Protein AF-A0A8J3C8M5-F1 (afdb_monomer_lite)

Structure (mmCIF, N/CA/C/O backbone):
data_AF-A0A8J3C8M5-F1
#
_entry.id   AF-A0A8J3C8M5-F1
#
loop_
_atom_site.group_PDB
_atom_site.id
_atom_site.type_symbol
_atom_site.label_atom_id
_atom_site.label_alt_id
_atom_site.label_comp_id
_atom_site.label_asym_id
_atom_site.label_entity_id
_atom_site.label_seq_id
_atom_site.pdbx_PDB_ins_code
_atom_site.Cartn_x
_atom_site.Cartn_y
_atom_site.Cartn_z
_atom_site.occupancy
_atom_site.B_iso_or_equiv
_atom_site.auth_seq_id
_atom_site.auth_comp_id
_atom_site.auth_asym_id
_atom_site.auth_atom_id
_atom_site.pdbx_PDB_model_num
ATOM 1 N N . MET A 1 1 ? -13.710 47.137 -30.620 1.00 36.50 1 MET A N 1
ATOM 2 C CA . MET A 1 1 ? -14.378 45.979 -31.249 1.00 36.50 1 MET A CA 1
ATOM 3 C C . MET A 1 1 ? -13.443 44.796 -31.097 1.00 36.50 1 MET A C 1
ATOM 5 O O . MET A 1 1 ? -12.410 44.777 -31.744 1.00 36.50 1 MET A O 1
ATOM 9 N N . THR A 1 2 ? -13.627 44.080 -29.982 1.00 38.59 2 THR A N 1
ATOM 10 C CA . THR A 1 2 ? -13.969 42.638 -29.917 1.00 38.59 2 THR A CA 1
ATOM 11 C C . THR A 1 2 ? -12.750 41.760 -30.224 1.00 38.59 2 THR A C 1
ATOM 13 O O . THR A 1 2 ? -12.231 41.811 -31.325 1.00 38.59 2 THR A O 1
ATOM 16 N N . ASN A 1 3 ? -12.236 40.940 -29.315 1.00 35.31 3 ASN A N 1
ATOM 17 C CA . ASN A 1 3 ? -13.004 40.074 -28.437 1.00 35.31 3 ASN A CA 1
ATOM 18 C C . ASN A 1 3 ? -12.178 39.693 -27.200 1.00 35.31 3 ASN A C 1
ATOM 20 O O . ASN A 1 3 ? -11.114 39.088 -27.307 1.00 35.31 3 ASN A O 1
ATOM 24 N N . ASP A 1 4 ? -12.718 40.077 -26.053 1.00 49.09 4 ASP A N 1
ATOM 25 C CA . ASP A 1 4 ? -12.572 39.427 -24.762 1.00 49.09 4 ASP A CA 1
ATOM 26 C C . ASP A 1 4 ? -12.981 37.948 -24.909 1.00 49.09 4 ASP A C 1
ATOM 28 O O . ASP A 1 4 ? -14.164 37.615 -24.931 1.00 49.09 4 ASP A O 1
ATOM 32 N N . GLN A 1 5 ? -12.009 37.053 -25.111 1.00 44.03 5 GLN A N 1
ATOM 33 C CA . GLN A 1 5 ? -12.212 35.656 -24.735 1.00 44.03 5 GLN A CA 1
ATOM 34 C C . GLN A 1 5 ? -11.800 35.543 -23.277 1.00 44.03 5 GLN A C 1
ATOM 36 O O . GLN A 1 5 ? -10.637 35.288 -22.964 1.00 44.03 5 GLN A O 1
ATOM 41 N N . ALA A 1 6 ? -12.782 35.761 -22.406 1.00 43.78 6 ALA A N 1
ATOM 42 C CA . ALA A 1 6 ? -12.744 35.290 -21.040 1.00 43.78 6 ALA A CA 1
ATOM 43 C C . ALA A 1 6 ? -12.340 33.807 -21.065 1.00 43.78 6 ALA A C 1
ATOM 45 O O . ALA A 1 6 ? -13.012 32.965 -21.665 1.00 43.78 6 ALA A O 1
ATOM 46 N N . ASP A 1 7 ? -11.174 33.529 -20.487 1.00 48.94 7 ASP A N 1
ATOM 47 C CA . ASP A 1 7 ? -10.652 32.194 -20.234 1.00 48.94 7 ASP A CA 1
ATOM 48 C C . ASP A 1 7 ? -11.612 31.504 -19.260 1.00 48.94 7 ASP A C 1
ATOM 50 O O . ASP A 1 7 ? -11.499 31.644 -18.045 1.00 48.94 7 ASP A O 1
ATOM 54 N N . ASP A 1 8 ? -12.602 30.800 -19.809 1.00 47.09 8 ASP A N 1
ATOM 55 C CA . ASP A 1 8 ? -13.672 30.094 -19.091 1.00 47.09 8 ASP A CA 1
ATOM 56 C C . ASP A 1 8 ? -13.154 28.804 -18.410 1.00 47.09 8 ASP A C 1
ATOM 58 O O . ASP A 1 8 ? -13.808 27.759 -18.354 1.00 47.09 8 ASP A O 1
ATOM 62 N N . ARG A 1 9 ? -11.913 28.837 -17.907 1.00 53.25 9 ARG A N 1
ATOM 63 C CA . ARG A 1 9 ? -11.316 27.766 -17.109 1.00 53.25 9 ARG A CA 1
ATOM 64 C C . ARG A 1 9 ? -11.622 28.026 -15.644 1.00 53.25 9 ARG A C 1
ATOM 66 O O . ARG A 1 9 ? -10.927 28.764 -14.959 1.00 53.25 9 ARG A O 1
ATOM 73 N N . ILE A 1 10 ? -12.646 27.329 -15.162 1.00 60.62 10 ILE A N 1
ATOM 74 C CA . ILE A 1 10 ? -13.132 27.349 -13.773 1.00 60.62 10 ILE A CA 1
ATOM 75 C C . ILE A 1 10 ? -12.036 27.003 -12.740 1.00 60.62 10 ILE A C 1
ATOM 77 O O . ILE A 1 10 ? -12.201 27.304 -11.562 1.00 60.62 10 ILE A O 1
ATOM 81 N N . LEU A 1 11 ? -10.899 26.418 -13.143 1.00 54.25 11 LEU A N 1
ATOM 82 C CA . LEU A 1 11 ? -9.807 26.069 -12.232 1.00 54.25 11 LEU A CA 1
ATOM 83 C C . LEU A 1 11 ? -8.494 26.778 -12.613 1.00 54.25 11 LEU A C 1
ATOM 85 O O . LEU A 1 11 ? -8.091 26.718 -13.782 1.00 54.25 11 LEU A O 1
ATOM 89 N N . PRO A 1 12 ? -7.788 27.403 -11.646 1.00 62.38 12 PRO A N 1
ATOM 90 C CA . PRO A 1 12 ? -6.475 27.993 -11.881 1.00 62.38 12 PRO A CA 1
ATOM 91 C C . PRO A 1 12 ? -5.489 26.926 -12.376 1.00 62.38 12 PRO A C 1
ATOM 93 O O . PRO A 1 12 ? -5.674 25.729 -12.152 1.00 62.38 12 PRO A O 1
ATOM 96 N N . ARG A 1 13 ? -4.418 27.347 -13.065 1.00 64.31 13 ARG A N 1
ATOM 97 C CA . ARG A 1 13 ? -3.323 26.449 -13.464 1.00 64.31 13 ARG A CA 1
ATOM 98 C C . ARG A 1 13 ? -2.707 25.817 -12.209 1.00 64.31 13 ARG A C 1
ATOM 100 O O . ARG A 1 13 ? -1.788 26.393 -11.641 1.00 64.31 13 ARG A O 1
ATOM 107 N N . GLU A 1 14 ? -3.187 24.636 -11.816 1.00 65.38 14 GLU A N 1
ATOM 108 C CA . GLU A 1 14 ? -2.612 23.878 -10.701 1.00 65.38 14 GLU A CA 1
ATOM 109 C C . GLU A 1 14 ? -1.113 23.692 -10.948 1.00 65.38 14 GLU A C 1
ATOM 111 O O . GLU A 1 14 ? -0.696 23.202 -12.012 1.00 65.38 14 GLU A O 1
ATOM 116 N N . SER A 1 15 ? -0.308 24.065 -9.963 1.00 80.69 15 SER A N 1
ATOM 117 C CA . SER A 1 15 ? 1.119 23.779 -9.936 1.00 80.69 15 SER A CA 1
ATOM 118 C C . SER A 1 15 ? 1.362 22.263 -9.909 1.00 80.69 15 SER A C 1
ATOM 120 O O . SER A 1 15 ? 0.507 21.468 -9.509 1.00 80.69 15 SER A O 1
ATOM 122 N N . SER A 1 16 ? 2.551 21.819 -10.328 1.00 78.62 16 SER A N 1
ATOM 123 C CA . SER A 1 16 ? 2.915 20.392 -10.281 1.00 78.62 16 SER A CA 1
ATOM 124 C C . SER A 1 16 ? 2.857 19.813 -8.860 1.00 78.62 16 SER A C 1
ATOM 126 O O . SER A 1 16 ? 2.570 18.627 -8.681 1.00 78.62 16 SER A O 1
ATOM 128 N N . HIS A 1 17 ? 3.098 20.651 -7.848 1.00 83.12 17 HIS A N 1
ATOM 129 C CA . HIS A 1 17 ? 3.023 20.262 -6.444 1.00 83.12 17 HIS A CA 1
ATOM 130 C C . HIS A 1 17 ? 1.577 19.982 -6.018 1.00 83.12 17 HIS A C 1
ATOM 132 O O . HIS A 1 17 ? 1.295 18.904 -5.499 1.00 83.12 17 HIS A O 1
ATOM 138 N N . GLU A 1 18 ? 0.649 20.892 -6.325 1.00 85.00 18 GLU A N 1
ATOM 139 C CA . GLU A 1 18 ? -0.779 20.725 -6.015 1.00 85.00 18 GLU A CA 1
ATOM 140 C C . GLU A 1 18 ? -1.359 19.473 -6.681 1.00 85.00 18 GLU A C 1
ATOM 142 O O . GLU A 1 18 ? -2.069 18.703 -6.035 1.00 85.00 18 GLU A O 1
ATOM 147 N N . ARG A 1 19 ? -0.974 19.193 -7.935 1.00 86.19 19 ARG A N 1
ATOM 148 C CA . ARG A 1 19 ? -1.386 17.964 -8.636 1.00 86.19 19 ARG A CA 1
ATOM 149 C C . ARG A 1 19 ? -0.909 16.704 -7.924 1.00 86.19 19 ARG A C 1
ATOM 151 O O . ARG A 1 19 ? -1.680 15.756 -7.798 1.00 86.19 19 ARG A O 1
ATOM 158 N N . THR A 1 20 ? 0.344 16.695 -7.469 1.00 89.38 20 THR A N 1
ATOM 159 C CA . THR A 1 20 ? 0.929 15.549 -6.758 1.00 89.38 20 THR A CA 1
ATOM 160 C C . THR A 1 20 ? 0.210 15.312 -5.435 1.00 89.38 20 THR A C 1
ATOM 162 O O . THR A 1 20 ? -0.217 14.194 -5.166 1.00 89.38 20 THR A O 1
ATOM 165 N N . VAL A 1 21 ? 0.010 16.364 -4.638 1.00 91.88 21 VAL A N 1
ATOM 166 C CA . VAL A 1 21 ? -0.688 16.266 -3.347 1.00 91.88 21 VAL A CA 1
ATOM 167 C C . VAL A 1 21 ? -2.119 15.771 -3.540 1.00 91.88 21 VAL A C 1
ATOM 169 O O . VAL A 1 21 ? -2.538 14.831 -2.867 1.00 91.88 21 VAL A O 1
ATOM 172 N N . ARG A 1 22 ? -2.853 16.345 -4.501 1.00 94.00 22 ARG A N 1
ATOM 173 C CA . ARG A 1 22 ? -4.218 15.921 -4.825 1.00 94.00 22 ARG A CA 1
ATOM 174 C C . ARG A 1 22 ? -4.267 14.456 -5.264 1.00 94.00 22 ARG A C 1
ATOM 176 O O . ARG A 1 22 ? -5.182 13.742 -4.866 1.00 94.00 22 ARG A O 1
AT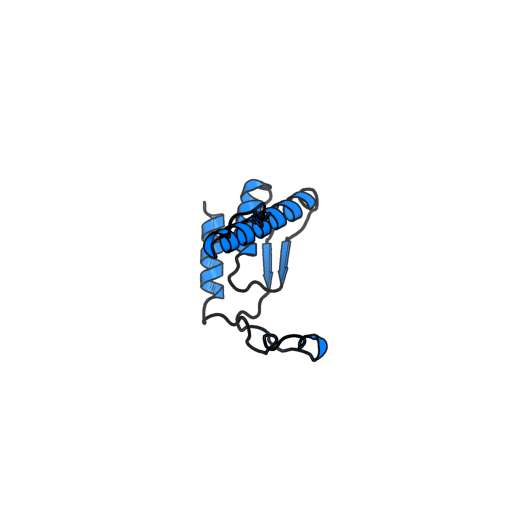OM 183 N N . HIS A 1 23 ? -3.303 14.004 -6.068 1.00 93.69 23 HIS A N 1
ATOM 184 C CA . HIS A 1 23 ? -3.221 12.610 -6.504 1.00 93.69 23 HIS A CA 1
ATOM 185 C C . HIS A 1 23 ? -2.966 11.662 -5.326 1.00 93.69 23 HIS A C 1
ATOM 187 O O . HIS A 1 23 ? -3.753 10.744 -5.116 1.00 93.69 23 HIS A O 1
ATOM 193 N N . CYS A 1 24 ? -1.958 11.946 -4.497 1.00 94.62 24 CYS A N 1
ATOM 194 C CA . CYS A 1 24 ? -1.660 11.150 -3.305 1.00 94.62 24 CYS A CA 1
ATOM 195 C C . CYS A 1 24 ? -2.852 11.085 -2.338 1.00 94.62 24 CYS A C 1
ATOM 197 O O . CYS A 1 24 ? -3.146 10.025 -1.787 1.00 94.62 24 CYS A O 1
ATOM 199 N N . LEU A 1 25 ? -3.556 12.207 -2.142 1.00 96.56 25 LEU A N 1
ATOM 200 C CA . LEU A 1 25 ? -4.740 12.260 -1.287 1.00 96.56 25 LEU A CA 1
ATOM 201 C C . LEU A 1 25 ? -5.888 11.424 -1.860 1.00 96.56 25 LEU A C 1
ATOM 203 O O . LEU A 1 25 ? -6.526 10.680 -1.121 1.00 96.56 25 LEU A O 1
ATOM 207 N N . ALA A 1 26 ? -6.140 11.515 -3.168 1.00 97.44 26 ALA A N 1
ATOM 208 C CA . ALA A 1 26 ? -7.168 10.712 -3.822 1.00 97.44 26 ALA A CA 1
ATOM 209 C C . ALA A 1 26 ? -6.891 9.206 -3.678 1.00 97.44 26 ALA A C 1
ATOM 211 O O . ALA A 1 26 ? -7.811 8.438 -3.399 1.00 97.44 26 ALA A O 1
ATOM 212 N N . GLU A 1 27 ? -5.632 8.782 -3.809 1.00 96.44 27 GLU A N 1
ATOM 213 C CA . GLU A 1 27 ? -5.240 7.385 -3.600 1.00 96.44 27 GLU A CA 1
ATOM 214 C C . GLU A 1 27 ? -5.446 6.939 -2.144 1.00 96.44 27 GLU A C 1
ATOM 216 O O . GLU A 1 27 ? -6.015 5.875 -1.910 1.00 96.44 27 GLU A O 1
ATOM 221 N N . LEU A 1 28 ? -5.060 7.762 -1.161 1.00 98.06 28 LEU A N 1
ATOM 222 C CA . LEU A 1 28 ? -5.278 7.458 0.259 1.00 98.06 28 LEU A CA 1
ATOM 223 C C . LEU A 1 28 ? -6.771 7.319 0.595 1.00 98.06 28 LEU A C 1
ATOM 225 O O . LEU A 1 28 ? -7.167 6.361 1.254 1.00 98.06 28 LEU A O 1
ATOM 229 N N . LEU A 1 29 ? -7.604 8.246 0.113 1.00 98.31 29 LEU A N 1
ATOM 230 C CA . LEU A 1 29 ? -9.056 8.197 0.313 1.00 98.31 29 LEU A CA 1
ATOM 231 C C . LEU A 1 29 ? -9.693 6.987 -0.383 1.00 98.31 29 LEU A C 1
ATOM 233 O O . LEU A 1 29 ? -10.674 6.434 0.113 1.00 98.31 29 LEU A O 1
ATOM 237 N N . SER A 1 30 ? -9.127 6.552 -1.510 1.00 98.44 30 SER A N 1
ATOM 238 C CA . SER A 1 30 ? -9.571 5.337 -2.198 1.00 98.44 30 SER A CA 1
ATOM 239 C C . SER A 1 30 ? -9.247 4.086 -1.380 1.00 98.44 30 SER A C 1
ATOM 241 O O . SER A 1 30 ? -10.108 3.221 -1.232 1.00 98.44 30 SER A O 1
ATOM 243 N N . LEU A 1 31 ? -8.046 4.006 -0.794 1.00 98.31 31 LEU A 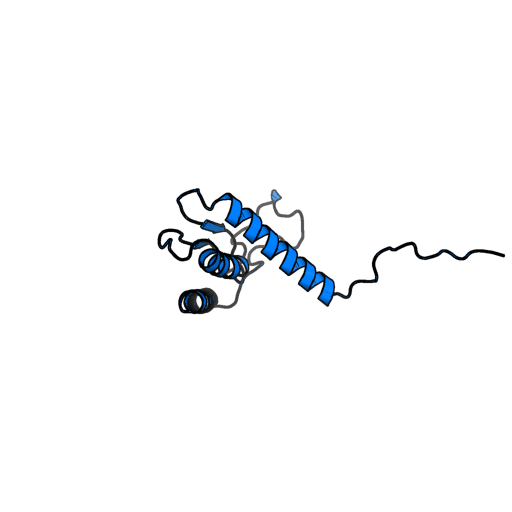N 1
ATOM 244 C CA . LEU A 1 31 ? -7.686 2.913 0.114 1.00 98.31 31 LEU A CA 1
ATOM 245 C C . LEU A 1 31 ? -8.578 2.883 1.355 1.00 98.31 31 LEU A C 1
ATOM 247 O O . LEU A 1 31 ? -9.047 1.812 1.723 1.00 98.31 31 LEU A O 1
ATOM 251 N N . ASP A 1 32 ? -8.856 4.036 1.967 1.00 98.62 32 ASP A N 1
ATOM 252 C CA . ASP A 1 32 ? -9.797 4.129 3.088 1.00 98.62 32 ASP A CA 1
ATOM 253 C C . ASP A 1 32 ? -11.197 3.626 2.702 1.00 98.62 32 ASP A C 1
ATOM 255 O O . ASP A 1 32 ? -11.807 2.849 3.438 1.00 98.62 32 ASP A O 1
ATOM 259 N N . ALA A 1 33 ? -11.699 4.012 1.525 1.00 98.69 33 ALA A N 1
ATOM 260 C CA . ALA A 1 33 ? -12.990 3.541 1.036 1.00 98.69 33 ALA A CA 1
ATOM 261 C C . ALA A 1 33 ? -13.025 2.016 0.865 1.00 98.69 33 ALA A C 1
ATOM 263 O O . ALA A 1 33 ? -13.968 1.380 1.337 1.00 98.69 33 ALA A O 1
ATOM 264 N N . LEU A 1 34 ? -11.991 1.426 0.255 1.00 98.44 34 LEU A N 1
ATOM 265 C CA . LEU A 1 34 ? -11.870 -0.028 0.111 1.00 98.44 34 LEU A CA 1
ATOM 266 C C . LEU A 1 34 ? -11.757 -0.730 1.469 1.00 98.44 34 LEU A C 1
ATOM 268 O O . LEU A 1 34 ? -12.397 -1.757 1.681 1.00 98.44 34 LEU A O 1
ATOM 272 N N . TYR A 1 35 ? -10.991 -0.162 2.402 1.00 98.50 35 TYR A N 1
ATOM 273 C CA . TYR A 1 35 ? -10.835 -0.701 3.750 1.00 98.50 35 TYR A CA 1
ATOM 274 C C . TYR A 1 35 ? -12.185 -0.750 4.476 1.00 98.50 35 TYR A C 1
ATOM 276 O O . TYR A 1 35 ? -12.573 -1.783 5.021 1.00 98.50 35 TYR A O 1
ATOM 284 N N . ARG A 1 36 ? -12.953 0.345 4.437 1.00 98.25 36 ARG A N 1
ATOM 285 C CA . ARG A 1 36 ? -14.269 0.418 5.087 1.00 98.25 36 ARG A CA 1
ATOM 286 C C . ARG A 1 36 ? -15.270 -0.599 4.542 1.00 98.25 36 ARG A C 1
ATOM 288 O O . ARG A 1 36 ? -16.135 -1.044 5.288 1.00 98.25 36 ARG A O 1
ATOM 295 N N . MET A 1 37 ? -15.148 -1.000 3.276 1.00 98.50 37 MET A N 1
ATOM 296 C CA . MET A 1 37 ? -16.010 -2.030 2.679 1.00 98.50 37 MET A CA 1
ATOM 297 C C . MET A 1 37 ? -15.772 -3.435 3.251 1.00 98.50 37 MET A C 1
ATOM 299 O O . MET A 1 37 ? -16.635 -4.295 3.096 1.00 98.50 37 MET A O 1
ATOM 303 N N . ILE A 1 38 ? -14.623 -3.681 3.888 1.00 98.12 38 ILE A N 1
ATOM 304 C CA . ILE A 1 38 ? -14.221 -5.014 4.358 1.00 98.12 38 ILE A CA 1
ATOM 305 C C . ILE A 1 38 ? -14.159 -5.143 5.888 1.00 98.12 38 ILE A C 1
ATOM 307 O O . ILE A 1 38 ? -13.685 -6.166 6.380 1.00 98.12 38 ILE A O 1
ATOM 311 N N . LEU A 1 39 ? -14.630 -4.145 6.647 1.00 97.50 39 LEU A N 1
ATOM 312 C CA . LEU A 1 39 ? -14.540 -4.144 8.118 1.00 97.50 39 LEU A CA 1
ATOM 313 C C . LEU A 1 39 ? -15.230 -5.349 8.759 1.00 97.50 39 LEU A C 1
ATOM 315 O O . LEU A 1 39 ? -14.652 -6.001 9.623 1.00 97.50 39 LEU A O 1
ATOM 319 N N . ASP A 1 40 ? -16.412 -5.706 8.263 1.00 97.12 40 ASP A N 1
ATOM 320 C CA . ASP A 1 40 ? -17.183 -6.846 8.771 1.00 97.12 40 ASP A CA 1
ATOM 321 C C . ASP A 1 40 ? -16.800 -8.178 8.093 1.00 97.12 40 ASP A C 1
ATOM 323 O O . ASP A 1 40 ? -17.440 -9.208 8.314 1.00 97.12 40 ASP A O 1
ATOM 327 N N . ILE A 1 41 ? -15.760 -8.177 7.248 1.00 98.00 41 ILE A N 1
ATOM 328 C CA . ILE A 1 41 ? -15.298 -9.352 6.504 1.00 98.00 41 ILE A CA 1
ATOM 329 C C . ILE A 1 41 ? -14.006 -9.884 7.145 1.00 98.00 41 ILE A C 1
ATOM 331 O O . ILE A 1 41 ? -12.981 -9.188 7.143 1.00 98.00 41 ILE A O 1
ATOM 335 N N . PRO A 1 42 ? -13.997 -11.126 7.667 1.00 96.62 42 PRO A N 1
ATOM 336 C CA . PRO A 1 42 ? -12.798 -11.710 8.250 1.00 96.62 42 PRO A CA 1
ATOM 337 C C . PRO A 1 42 ? -11.742 -11.978 7.174 1.00 96.62 42 PRO A C 1
ATOM 339 O O . PRO A 1 42 ? -12.061 -12.305 6.031 1.00 96.62 42 PRO A O 1
ATOM 342 N N . GLY A 1 43 ? -10.470 -11.894 7.555 1.00 96.88 43 GLY A N 1
ATOM 343 C CA . GLY A 1 43 ? -9.357 -12.272 6.692 1.00 96.88 43 GLY A CA 1
ATOM 344 C C . GLY A 1 43 ? -8.200 -11.288 6.741 1.00 96.88 43 GLY A C 1
ATOM 345 O O . GLY A 1 43 ? -8.017 -10.539 7.699 1.00 96.88 43 GLY A O 1
ATOM 346 N N . VAL A 1 44 ? -7.410 -11.307 5.675 1.00 98.06 44 VAL A N 1
ATOM 347 C CA . VAL A 1 44 ? -6.178 -10.529 5.521 1.00 98.06 44 VAL A CA 1
ATOM 348 C C . VAL A 1 44 ? -6.300 -9.585 4.328 1.00 98.06 44 VAL A C 1
ATOM 350 O O . VAL A 1 44 ? -7.127 -9.807 3.446 1.00 98.06 44 VAL A O 1
ATOM 353 N N . ILE A 1 45 ? -5.466 -8.551 4.290 1.00 98.19 45 ILE A N 1
ATOM 354 C CA . ILE A 1 45 ? -5.323 -7.664 3.131 1.00 98.19 45 ILE A CA 1
ATOM 355 C C . ILE A 1 45 ? -4.030 -8.045 2.417 1.00 98.19 45 ILE A C 1
ATOM 357 O O . ILE A 1 45 ? -2.992 -8.199 3.061 1.00 98.19 45 ILE A O 1
ATOM 361 N N . MET A 1 46 ? -4.093 -8.215 1.098 1.00 98.31 46 MET A N 1
ATOM 362 C CA . MET A 1 46 ? -2.929 -8.542 0.276 1.00 98.31 46 MET A CA 1
ATOM 363 C C . MET A 1 46 ? -2.695 -7.461 -0.773 1.00 98.31 46 MET A C 1
ATOM 365 O O . MET A 1 46 ? -3.641 -7.024 -1.424 1.00 98.31 46 MET A O 1
ATOM 369 N N . GLU A 1 47 ? -1.436 -7.071 -0.956 1.00 97.94 47 GLU A N 1
ATOM 370 C CA . GLU A 1 47 ? -1.002 -6.189 -2.037 1.00 97.94 47 GLU A CA 1
ATOM 371 C C . GLU A 1 47 ? 0.044 -6.896 -2.909 1.00 97.94 47 GLU A C 1
ATOM 373 O O . GLU A 1 47 ? 1.016 -7.455 -2.396 1.00 97.94 47 GLU A O 1
ATOM 378 N N . PHE A 1 48 ? -0.159 -6.861 -4.227 1.00 97.75 48 PHE A N 1
ATOM 379 C CA . PHE A 1 48 ? 0.743 -7.431 -5.227 1.00 97.75 48 PHE A CA 1
ATOM 380 C C . PHE A 1 48 ? 1.347 -6.293 -6.056 1.00 97.75 48 PHE A C 1
ATOM 382 O O . PHE A 1 48 ? 0.624 -5.597 -6.766 1.00 97.75 48 PHE A O 1
ATOM 389 N N . GLY A 1 49 ? 2.662 -6.112 -5.959 1.00 96.62 49 GLY A N 1
ATOM 390 C CA . GLY A 1 49 ? 3.365 -4.930 -6.456 1.00 96.62 49 GLY A CA 1
ATOM 391 C C . GLY A 1 49 ? 3.379 -3.827 -5.401 1.00 96.62 49 GLY A C 1
ATOM 392 O O . GLY A 1 49 ? 2.473 -3.005 -5.324 1.00 96.62 49 GLY A O 1
ATOM 393 N N . LEU A 1 50 ? 4.426 -3.811 -4.583 1.00 96.12 50 LEU A N 1
ATOM 394 C CA . LEU A 1 50 ? 4.602 -2.890 -3.463 1.00 96.12 50 LEU A CA 1
ATOM 395 C C . LEU A 1 50 ? 5.361 -1.630 -3.848 1.00 96.12 50 LEU A C 1
ATOM 397 O O . LEU A 1 50 ? 5.117 -0.562 -3.281 1.00 96.12 50 LEU A O 1
ATOM 401 N N . HIS A 1 51 ? 6.332 -1.754 -4.756 1.00 95.44 51 HIS A N 1
ATOM 402 C CA . HIS A 1 51 ? 7.333 -0.725 -5.001 1.00 95.44 51 HIS A CA 1
ATOM 403 C C . HIS A 1 51 ? 7.857 -0.153 -3.660 1.00 95.44 51 HIS A C 1
ATOM 405 O O . HIS A 1 51 ? 8.383 -0.884 -2.824 1.00 95.44 51 HIS A O 1
ATOM 411 N N . ARG A 1 52 ? 7.670 1.148 -3.406 1.00 95.94 52 ARG A N 1
ATOM 412 C CA . ARG A 1 52 ? 8.108 1.828 -2.174 1.00 95.94 52 ARG A CA 1
ATOM 413 C C . ARG A 1 52 ? 7.194 1.626 -0.950 1.00 95.94 52 ARG A C 1
ATOM 415 O O . ARG A 1 52 ? 7.372 2.296 0.060 1.00 95.94 52 ARG A O 1
ATOM 422 N N . GLY A 1 53 ? 6.189 0.755 -1.034 1.00 95.75 53 GLY A N 1
ATOM 423 C CA . GLY A 1 53 ? 5.326 0.380 0.091 1.00 95.75 53 GLY A CA 1
ATOM 424 C C . GLY A 1 53 ? 4.349 1.464 0.560 1.00 95.75 53 GLY A C 1
ATOM 425 O O . GLY A 1 53 ? 3.914 1.442 1.710 1.00 95.75 53 GLY A O 1
ATOM 426 N N . ARG A 1 54 ? 3.987 2.420 -0.310 1.00 95.25 54 ARG A N 1
ATOM 427 C CA . ARG A 1 54 ? 3.083 3.534 0.041 1.00 95.25 54 ARG A CA 1
ATOM 428 C C . ARG A 1 54 ? 1.716 3.043 0.523 1.00 95.25 54 ARG A C 1
ATOM 430 O O . ARG A 1 54 ? 1.206 3.552 1.517 1.00 95.25 54 ARG A O 1
ATOM 437 N N . HIS A 1 55 ? 1.125 2.075 -0.173 1.00 97.19 55 HIS A N 1
ATOM 438 C CA . HIS A 1 55 ? -0.173 1.531 0.211 1.00 97.19 55 HIS A CA 1
ATOM 439 C C . HIS A 1 55 ? -0.074 0.657 1.462 1.00 97.19 55 HIS A C 1
ATOM 441 O O . HIS A 1 55 ? -0.892 0.845 2.351 1.00 97.19 55 HIS A O 1
ATOM 447 N N . LEU A 1 56 ? 0.945 -0.205 1.601 1.00 96.31 56 LEU A N 1
ATOM 448 C CA . LEU A 1 56 ? 1.192 -0.927 2.860 1.00 96.31 56 LEU A CA 1
ATOM 449 C C . LEU A 1 56 ? 1.238 0.012 4.069 1.00 96.31 56 LEU A C 1
ATOM 451 O O . LEU A 1 56 ? 0.536 -0.225 5.046 1.00 96.31 56 LEU A O 1
ATOM 455 N N . ALA A 1 57 ? 2.006 1.101 3.991 1.00 94.75 57 ALA A N 1
ATOM 456 C CA . ALA A 1 57 ? 2.096 2.071 5.078 1.00 94.75 57 ALA A CA 1
ATOM 457 C C . ALA A 1 57 ? 0.730 2.701 5.410 1.00 94.75 57 ALA A C 1
ATOM 459 O O . ALA A 1 57 ? 0.372 2.812 6.585 1.00 94.75 57 ALA A O 1
ATOM 460 N N . ALA A 1 58 ? -0.045 3.070 4.385 1.00 95.75 58 ALA A N 1
ATOM 461 C CA . ALA A 1 58 ? -1.392 3.610 4.550 1.00 95.75 58 ALA A CA 1
ATOM 462 C C . ALA A 1 58 ? -2.361 2.582 5.155 1.00 95.75 58 ALA A C 1
ATOM 464 O O . ALA A 1 58 ? -3.089 2.906 6.086 1.00 95.75 58 ALA A O 1
ATOM 465 N N . LEU A 1 59 ? -2.347 1.339 4.670 1.00 96.69 59 LEU A N 1
ATOM 466 C CA . LEU A 1 59 ? -3.184 0.251 5.172 1.00 96.69 59 LEU A CA 1
ATOM 467 C C . LEU A 1 59 ? -2.850 -0.083 6.632 1.00 96.69 59 LEU A C 1
ATOM 469 O O . LEU A 1 59 ? -3.769 -0.312 7.414 1.00 96.69 59 LEU A O 1
ATOM 473 N N . THR A 1 60 ? -1.571 -0.057 7.027 1.00 95.00 60 THR A N 1
ATOM 474 C CA . THR A 1 60 ? -1.157 -0.251 8.427 1.00 95.00 60 THR A CA 1
ATOM 475 C C . THR A 1 60 ? -1.736 0.834 9.331 1.00 95.00 60 THR A C 1
ATOM 477 O O . THR A 1 60 ? -2.296 0.516 10.379 1.00 95.00 60 THR A O 1
ATOM 480 N N . ALA A 1 61 ? -1.675 2.101 8.907 1.00 94.31 61 ALA A N 1
ATOM 481 C CA . ALA A 1 61 ? -2.278 3.205 9.651 1.00 94.31 61 ALA A CA 1
ATOM 482 C C . ALA A 1 61 ? -3.812 3.085 9.714 1.00 94.31 61 ALA A C 1
ATOM 484 O O . ALA A 1 61 ? -4.402 3.219 10.785 1.00 94.31 61 ALA A O 1
ATOM 485 N N . LEU A 1 62 ? -4.463 2.771 8.589 1.00 96.25 62 LEU A N 1
ATOM 486 C CA . LEU A 1 62 ? -5.915 2.580 8.515 1.00 96.25 62 LEU A CA 1
ATOM 487 C C . LEU A 1 62 ? -6.393 1.421 9.396 1.00 96.25 62 LEU A C 1
ATOM 489 O O . LEU A 1 62 ? -7.433 1.548 10.035 1.00 96.25 62 LEU A O 1
ATOM 493 N N . ARG A 1 63 ? -5.626 0.330 9.500 1.00 95.75 63 ARG A N 1
ATOM 494 C CA . ARG A 1 63 ? -5.918 -0.762 10.439 1.00 95.75 63 ARG A CA 1
AT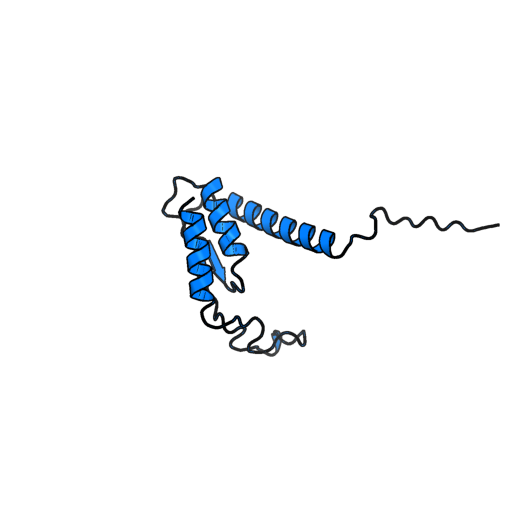OM 495 C C . ARG A 1 63 ? -5.913 -0.279 11.884 1.00 95.75 63 ARG A C 1
ATOM 497 O O . ARG A 1 63 ? -6.814 -0.637 12.632 1.00 95.75 63 ARG A O 1
ATOM 504 N N . GLY A 1 64 ? -4.940 0.549 12.267 1.00 93.50 64 GLY A N 1
ATOM 505 C CA . GLY A 1 64 ? -4.902 1.157 13.600 1.00 93.50 64 GLY A CA 1
ATOM 506 C C . GLY A 1 64 ? -6.117 2.047 13.886 1.00 93.50 64 GLY A C 1
ATOM 507 O O . GLY A 1 64 ? -6.644 2.030 14.994 1.00 93.50 64 GLY A O 1
ATOM 508 N N . VAL A 1 65 ? -6.601 2.779 12.876 1.00 95.06 65 VAL A N 1
ATOM 509 C CA . VAL A 1 65 ? -7.787 3.648 12.989 1.00 95.06 65 VAL A CA 1
ATOM 510 C C . VAL A 1 65 ? -9.084 2.843 13.081 1.00 95.06 65 VAL A C 1
ATOM 512 O O . VAL A 1 65 ? -9.919 3.124 13.939 1.00 95.06 65 VAL A O 1
ATOM 515 N N . HIS A 1 66 ? -9.274 1.867 12.194 1.00 96.75 66 HIS A N 1
ATOM 516 C CA . HIS A 1 66 ? -10.569 1.205 12.015 1.00 96.75 66 HIS A CA 1
ATOM 517 C C . HIS A 1 66 ? -10.715 -0.104 12.795 1.00 96.75 66 HIS A C 1
ATOM 519 O O . HIS A 1 66 ? -11.830 -0.493 13.132 1.00 96.75 66 HIS A O 1
ATOM 525 N N . GLU A 1 67 ? -9.614 -0.795 13.093 1.00 95.25 67 GLU A N 1
ATOM 526 C CA . GLU A 1 67 ? -9.619 -2.116 13.730 1.00 95.25 67 GLU A CA 1
ATOM 527 C C . GLU A 1 67 ? -8.583 -2.240 14.878 1.00 95.25 67 GLU A C 1
ATOM 529 O O . GLU A 1 67 ? -7.825 -3.215 14.919 1.00 95.25 67 GLU A O 1
ATOM 534 N N . PRO A 1 68 ? -8.550 -1.317 15.865 1.00 92.00 68 PRO A N 1
ATOM 535 C CA . PRO A 1 68 ? -7.521 -1.292 16.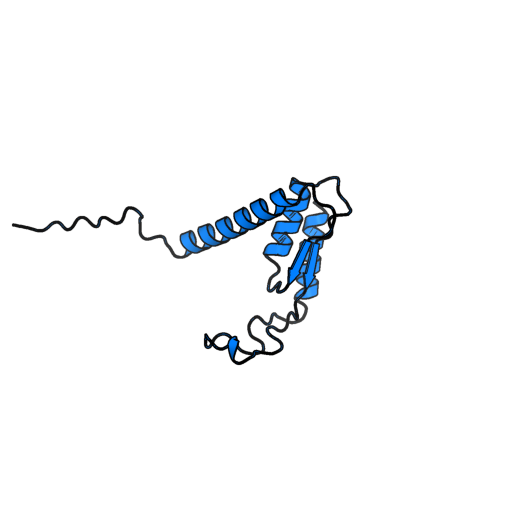919 1.00 92.00 68 PRO A CA 1
ATOM 536 C C . PRO A 1 68 ? -7.472 -2.568 17.775 1.00 92.00 68 PRO A C 1
ATOM 538 O O . PRO A 1 68 ? -6.436 -2.909 18.338 1.00 92.00 68 PRO A O 1
ATOM 541 N N . CYS A 1 69 ? -8.590 -3.292 17.865 1.00 9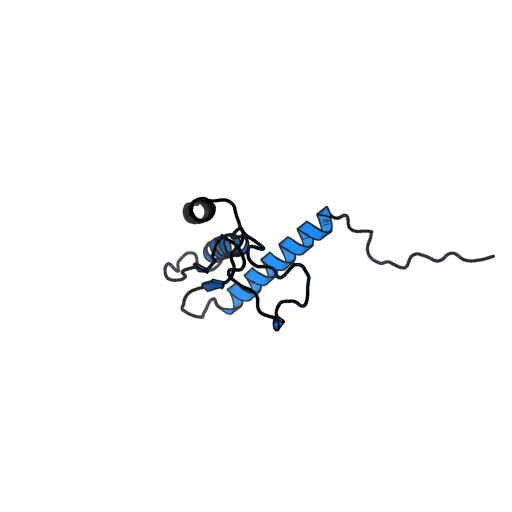1.38 69 CYS A N 1
ATOM 542 C CA . CYS A 1 69 ? -8.720 -4.516 18.656 1.00 91.38 69 CYS A CA 1
ATOM 543 C C . CYS A 1 69 ? -8.714 -5.800 17.806 1.00 91.38 69 CYS A C 1
ATOM 545 O O . CYS A 1 69 ? -9.049 -6.862 18.331 1.00 91.38 69 CYS A O 1
ATOM 547 N N . ASN A 1 70 ? -8.376 -5.734 16.510 1.00 89.69 70 ASN A N 1
ATOM 548 C CA . ASN A 1 70 ? -8.336 -6.906 15.631 1.00 89.69 70 ASN A CA 1
ATOM 549 C C . ASN A 1 70 ? -6.889 -7.338 15.318 1.00 89.69 70 ASN A C 1
ATOM 551 O O . ASN A 1 70 ? -6.319 -6.913 14.309 1.00 89.69 70 ASN A O 1
ATOM 555 N N . PRO A 1 71 ? -6.291 -8.247 16.109 1.00 87.12 71 PRO A N 1
ATOM 556 C CA . PRO A 1 71 ? -4.946 -8.748 15.830 1.00 87.12 71 PRO A CA 1
ATOM 557 C C . PRO A 1 71 ? -4.886 -9.661 14.592 1.00 87.12 71 PRO A C 1
ATOM 559 O O . PRO A 1 71 ? -3.799 -10.003 14.130 1.00 87.12 71 PRO A O 1
ATOM 562 N N . HIS A 1 72 ? -6.031 -10.092 14.049 1.00 93.69 72 HIS A N 1
ATOM 563 C CA . HIS A 1 72 ? -6.086 -11.059 12.950 1.00 93.69 72 HIS A CA 1
ATOM 564 C C . HIS A 1 72 ? -6.014 -10.415 11.563 1.00 93.69 72 HIS A C 1
ATOM 566 O O . HIS A 1 72 ? -5.729 -11.113 10.585 1.00 93.69 72 HIS A O 1
ATOM 572 N N . ARG A 1 73 ? -6.217 -9.094 11.457 1.00 96.50 73 ARG A N 1
ATOM 573 C CA . ARG A 1 73 ? -6.073 -8.365 10.195 1.00 96.50 73 ARG A CA 1
ATOM 574 C C . ARG A 1 73 ? -4.596 -8.212 9.830 1.00 96.50 73 ARG A C 1
ATOM 576 O O . ARG A 1 73 ? -3.954 -7.194 10.094 1.00 96.50 73 ARG A O 1
ATOM 583 N N . ARG A 1 74 ? -4.035 -9.239 9.197 1.00 95.88 74 ARG A N 1
ATOM 584 C CA . ARG A 1 74 ? -2.681 -9.178 8.635 1.00 95.88 74 ARG A CA 1
ATOM 585 C C . ARG A 1 74 ? -2.698 -8.431 7.302 1.00 95.88 74 ARG A C 1
ATOM 587 O O . ARG A 1 74 ? -3.585 -8.658 6.483 1.00 95.88 74 ARG A O 1
ATOM 594 N N . ILE A 1 75 ? -1.697 -7.586 7.081 1.00 96.69 75 ILE A N 1
ATOM 595 C CA . ILE A 1 75 ? -1.434 -6.942 5.792 1.00 96.69 75 ILE A CA 1
ATOM 596 C C . ILE A 1 75 ? -0.193 -7.620 5.210 1.00 96.69 75 ILE A C 1
ATOM 598 O O . ILE A 1 75 ? 0.830 -7.727 5.887 1.00 96.69 75 ILE A O 1
ATOM 602 N N . ILE A 1 76 ? -0.305 -8.161 4.000 1.00 97.38 76 ILE A N 1
ATOM 603 C CA . ILE A 1 76 ? 0.730 -8.988 3.374 1.00 97.38 76 ILE A CA 1
ATOM 604 C C . ILE A 1 76 ? 1.076 -8.386 2.020 1.00 97.38 76 ILE A C 1
ATOM 606 O O . ILE A 1 76 ? 0.211 -8.241 1.162 1.00 97.38 76 ILE A O 1
ATOM 610 N N . GLY A 1 77 ? 2.347 -8.055 1.831 1.00 97.12 77 GLY A N 1
ATOM 611 C CA . GLY A 1 77 ? 2.832 -7.505 0.580 1.00 97.12 77 GLY A CA 1
ATOM 6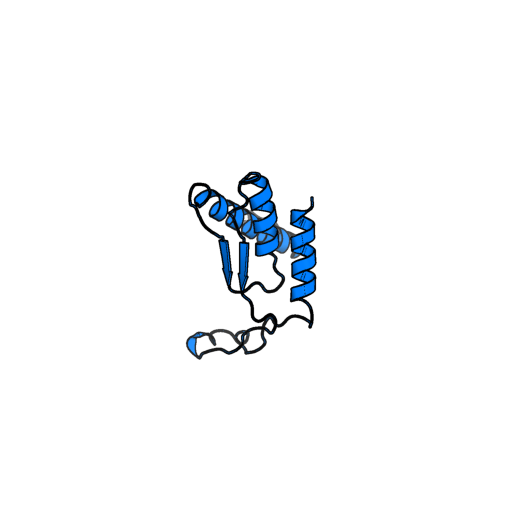12 C C . GLY A 1 77 ? 3.703 -8.478 -0.203 1.00 97.12 77 GLY A C 1
ATOM 613 O O . GLY A 1 77 ? 4.545 -9.157 0.383 1.00 97.12 77 GLY A O 1
ATOM 614 N N . PHE A 1 78 ? 3.536 -8.491 -1.523 1.00 98.00 78 PHE A N 1
ATOM 615 C CA . PHE A 1 78 ? 4.323 -9.292 -2.456 1.00 98.00 78 PHE A CA 1
ATOM 616 C C . PHE A 1 78 ? 4.949 -8.393 -3.524 1.00 98.00 78 PHE A C 1
ATOM 618 O O . PHE A 1 78 ? 4.240 -7.694 -4.243 1.00 98.00 78 PHE A O 1
ATOM 625 N N . ASP A 1 79 ? 6.271 -8.431 -3.657 1.00 97.38 79 ASP A N 1
ATOM 626 C CA . ASP A 1 79 ? 7.022 -7.760 -4.723 1.00 97.38 79 ASP A CA 1
ATOM 627 C C . ASP A 1 79 ? 8.321 -8.533 -4.975 1.00 97.38 79 ASP A C 1
ATOM 629 O O . ASP A 1 79 ? 8.815 -9.239 -4.092 1.00 97.38 79 ASP A O 1
ATOM 633 N N . THR A 1 80 ? 8.885 -8.396 -6.170 1.00 96.75 80 THR A N 1
ATOM 634 C CA . THR A 1 80 ? 10.243 -8.872 -6.464 1.00 96.75 80 THR A CA 1
ATOM 635 C C . THR A 1 80 ? 11.297 -7.961 -5.833 1.00 96.75 80 THR A C 1
ATOM 637 O O . THR A 1 80 ? 12.419 -8.395 -5.588 1.00 96.75 80 THR A O 1
ATOM 640 N N . PHE A 1 81 ? 10.956 -6.688 -5.607 1.00 97.00 81 PHE A N 1
ATOM 641 C CA . PHE A 1 81 ? 11.816 -5.559 -5.240 1.00 97.00 81 PHE A CA 1
ATOM 642 C C . PHE A 1 81 ? 12.929 -5.239 -6.249 1.00 97.00 81 PHE A C 1
ATOM 644 O O . PHE A 1 81 ? 13.597 -4.210 -6.146 1.00 97.00 81 PHE A O 1
ATOM 651 N N . THR A 1 82 ? 13.075 -6.071 -7.274 1.00 96.56 82 THR A N 1
ATOM 652 C CA . THR A 1 82 ? 14.005 -5.940 -8.395 1.00 96.56 82 THR A CA 1
ATOM 653 C C . THR A 1 82 ? 13.296 -5.508 -9.680 1.00 96.56 82 THR A C 1
ATOM 655 O O . THR A 1 82 ? 13.905 -5.486 -10.746 1.00 96.56 82 THR A O 1
ATOM 658 N N . GLY A 1 83 ? 12.024 -5.106 -9.581 1.00 95.56 83 GLY A N 1
ATOM 659 C CA . GLY A 1 83 ? 11.209 -4.654 -10.704 1.00 95.56 83 GLY A CA 1
ATOM 660 C C . GLY A 1 83 ? 10.531 -5.801 -11.447 1.00 95.56 83 GLY A C 1
ATOM 661 O O . GLY A 1 83 ? 10.533 -6.942 -10.984 1.00 95.56 83 GLY A O 1
ATOM 662 N N . PHE A 1 84 ? 9.927 -5.512 -12.600 1.00 95.50 84 PHE A N 1
ATOM 663 C CA . PHE A 1 84 ? 9.251 -6.549 -13.382 1.00 95.50 84 PHE A CA 1
ATOM 664 C C . PHE A 1 84 ? 10.215 -7.699 -13.717 1.00 95.50 84 PHE A C 1
ATOM 666 O O . PHE A 1 84 ? 11.266 -7.431 -14.309 1.00 95.50 84 PHE A O 1
ATOM 673 N N . PRO A 1 85 ? 9.901 -8.952 -13.332 1.00 94.25 85 PRO A N 1
ATOM 674 C CA . PRO A 1 85 ? 10.786 -10.085 -13.591 1.00 94.25 85 PRO A CA 1
ATOM 675 C C . PRO A 1 85 ? 10.853 -10.397 -15.090 1.00 94.25 85 PRO A C 1
ATOM 677 O O . PRO A 1 85 ? 11.927 -10.645 -15.633 1.00 94.25 85 PRO A O 1
ATOM 680 N N . ASP A 1 86 ? 9.709 -10.314 -15.756 1.00 94.00 86 ASP A N 1
ATOM 681 C CA . ASP A 1 86 ? 9.505 -10.444 -17.187 1.00 94.00 86 ASP A CA 1
ATOM 682 C C . ASP A 1 86 ? 8.354 -9.526 -17.632 1.00 94.00 86 ASP A C 1
ATOM 684 O O . ASP A 1 86 ? 7.667 -8.905 -16.817 1.00 94.00 86 ASP A O 1
ATOM 688 N N . VAL A 1 87 ? 8.202 -9.374 -18.946 1.00 92.62 87 VAL A N 1
ATOM 689 C CA . VAL A 1 87 ? 7.083 -8.670 -19.583 1.00 92.62 87 VAL A CA 1
ATOM 690 C C . VAL A 1 87 ? 6.657 -9.472 -20.805 1.00 92.62 87 VAL A C 1
ATOM 692 O O . VAL A 1 87 ? 7.502 -10.049 -21.493 1.00 92.62 87 VAL A O 1
ATOM 695 N N . THR A 1 88 ? 5.358 -9.522 -21.077 1.00 92.44 88 THR A N 1
ATOM 696 C CA . THR A 1 88 ? 4.801 -10.219 -22.242 1.00 92.44 88 THR A CA 1
ATOM 697 C C . THR A 1 88 ? 4.394 -9.228 -23.328 1.00 92.44 88 THR A C 1
ATOM 699 O O . THR A 1 88 ? 4.255 -8.034 -23.066 1.00 92.44 88 THR A O 1
ATOM 702 N N . ASP A 1 89 ? 4.152 -9.704 -24.552 1.00 92.38 89 ASP A N 1
ATOM 703 C CA . ASP A 1 89 ? 3.787 -8.835 -25.681 1.00 92.38 89 ASP A CA 1
ATOM 704 C C . ASP A 1 89 ? 2.545 -7.974 -25.394 1.00 92.38 89 ASP A C 1
ATOM 706 O O . ASP A 1 89 ? 2.490 -6.816 -25.810 1.00 92.38 89 ASP A O 1
ATOM 710 N N . ILE A 1 90 ? 1.577 -8.490 -24.627 1.00 93.56 90 ILE A N 1
ATOM 711 C CA . ILE A 1 90 ? 0.367 -7.739 -24.254 1.00 93.56 90 ILE A CA 1
ATOM 712 C C . ILE A 1 90 ? 0.646 -6.591 -23.270 1.00 93.56 90 ILE A C 1
ATOM 714 O O . ILE A 1 90 ? -0.136 -5.644 -23.218 1.00 93.56 90 ILE A O 1
ATOM 718 N N . ASP A 1 91 ? 1.767 -6.632 -22.543 1.00 90.06 91 ASP A N 1
ATOM 719 C CA . ASP A 1 91 ? 2.178 -5.585 -21.601 1.00 90.06 91 ASP A CA 1
ATOM 720 C C . ASP A 1 91 ? 2.912 -4.429 -22.306 1.00 90.06 91 ASP A C 1
ATOM 722 O O . ASP A 1 91 ? 3.031 -3.327 -21.767 1.00 90.06 91 ASP A O 1
ATOM 726 N N . THR A 1 92 ? 3.391 -4.646 -23.538 1.00 86.88 92 THR A N 1
ATOM 727 C CA . THR A 1 92 ? 4.273 -3.716 -24.273 1.00 86.88 92 THR A CA 1
ATOM 728 C C . THR A 1 92 ? 3.558 -2.534 -24.937 1.00 86.88 92 THR A C 1
ATOM 730 O O . THR A 1 92 ? 4.087 -1.901 -25.851 1.00 86.88 92 THR A O 1
ATOM 733 N N . THR A 1 93 ? 2.375 -2.147 -24.450 1.00 89.06 93 THR A N 1
ATOM 734 C CA . THR A 1 93 ? 1.635 -0.981 -24.970 1.00 89.06 93 THR A CA 1
ATOM 735 C C . THR A 1 93 ? 2.368 0.346 -24.741 1.00 89.06 93 THR A C 1
ATOM 737 O O . THR A 1 93 ? 2.021 1.362 -25.342 1.00 89.06 93 THR A O 1
ATOM 740 N N . SER A 1 94 ? 3.365 0.356 -23.852 1.00 87.88 94 SER A N 1
ATOM 741 C CA . SER A 1 94 ? 4.207 1.505 -23.528 1.00 87.88 94 SER A CA 1
ATOM 742 C C . SER A 1 94 ? 5.683 1.096 -23.484 1.00 87.88 94 SER A C 1
ATOM 744 O O . SER A 1 94 ? 5.993 0.033 -22.941 1.00 87.88 94 SER A O 1
ATOM 746 N N . PRO A 1 95 ? 6.621 1.972 -23.904 1.00 84.88 95 PRO A N 1
ATOM 747 C CA . PRO A 1 95 ? 8.061 1.744 -23.744 1.00 84.88 95 PRO A CA 1
ATOM 748 C C . PRO A 1 95 ? 8.505 1.538 -22.286 1.00 84.88 95 PRO A C 1
ATOM 750 O O . PRO A 1 95 ? 9.627 1.112 -22.031 1.00 84.88 95 PRO A O 1
ATOM 753 N N . SER A 1 96 ? 7.657 1.890 -21.313 1.00 87.25 96 SER A N 1
ATOM 754 C CA . SER A 1 96 ? 7.941 1.710 -19.888 1.00 87.25 96 SER A CA 1
ATOM 755 C C . SER A 1 96 ? 7.795 0.268 -19.399 1.00 87.25 96 SER A C 1
ATOM 757 O O . SER A 1 96 ? 8.260 -0.024 -18.299 1.00 87.25 96 SER A O 1
ATOM 759 N N . ALA A 1 97 ? 7.134 -0.606 -20.161 1.00 90.69 97 ALA A N 1
ATOM 760 C CA . ALA A 1 97 ? 6.971 -2.015 -19.824 1.00 90.69 97 ALA A CA 1
ATOM 761 C C . ALA A 1 97 ? 8.235 -2.789 -20.218 1.00 90.69 97 ALA A C 1
ATOM 763 O O . ALA A 1 97 ? 8.343 -3.332 -21.313 1.00 90.69 97 ALA A O 1
ATOM 764 N N . ALA A 1 98 ? 9.221 -2.784 -19.324 1.00 92.31 98 ALA A N 1
ATOM 765 C CA . ALA A 1 98 ? 10.492 -3.472 -19.511 1.00 92.31 98 ALA A CA 1
ATOM 766 C C . ALA A 1 98 ? 10.887 -4.226 -18.238 1.00 92.31 98 ALA A C 1
ATOM 768 O O . ALA A 1 98 ? 10.622 -3.754 -17.127 1.00 92.31 98 ALA A O 1
ATOM 769 N N . ALA A 1 99 ? 11.562 -5.365 -18.399 1.00 93.62 99 ALA A N 1
ATOM 770 C CA . ALA A 1 99 ? 12.132 -6.107 -17.280 1.00 93.62 99 ALA A CA 1
ATOM 771 C C . ALA A 1 99 ? 13.064 -5.209 -16.442 1.00 93.62 99 ALA A C 1
ATOM 773 O O . ALA A 1 99 ? 13.783 -4.358 -16.972 1.00 93.62 99 ALA A O 1
ATOM 774 N N . GLY A 1 100 ? 13.007 -5.359 -15.120 1.00 93.50 100 GLY A N 1
ATOM 775 C CA . GLY A 1 100 ? 13.725 -4.519 -14.158 1.00 93.50 100 GLY A CA 1
ATOM 776 C C . GLY A 1 100 ? 13.122 -3.124 -13.940 1.00 93.50 100 GLY A C 1
ATOM 777 O O . GLY A 1 100 ? 13.574 -2.383 -13.063 1.00 93.50 100 GLY A O 1
ATOM 778 N N . ARG A 1 101 ? 12.074 -2.725 -14.676 1.00 93.62 101 ARG A N 1
ATOM 779 C CA . ARG A 1 101 ? 11.349 -1.486 -14.362 1.00 93.62 101 ARG A CA 1
ATOM 780 C C . ARG A 1 101 ? 10.764 -1.586 -12.953 1.00 93.62 101 ARG A C 1
ATOM 782 O O . ARG A 1 101 ? 10.196 -2.609 -12.599 1.00 93.62 101 ARG A O 1
ATOM 789 N N . PHE A 1 102 ? 10.873 -0.495 -12.191 1.00 95.75 102 PHE A N 1
ATOM 790 C CA . PHE A 1 102 ? 10.472 -0.384 -10.780 1.00 95.75 102 PHE A CA 1
ATOM 791 C C . PHE A 1 102 ? 11.395 -1.073 -9.767 1.00 95.75 102 PHE A C 1
ATOM 793 O O . PHE A 1 102 ? 11.056 -1.075 -8.583 1.00 95.75 102 PHE A O 1
ATOM 800 N N . ALA A 1 103 ? 12.569 -1.555 -10.196 1.00 96.31 103 ALA A N 1
ATOM 801 C CA . ALA A 1 103 ? 13.610 -2.023 -9.289 1.00 96.31 103 ALA A CA 1
ATOM 802 C C . ALA A 1 103 ? 13.957 -0.973 -8.231 1.00 96.31 103 ALA A C 1
ATOM 804 O O . ALA A 1 103 ? 14.027 0.232 -8.509 1.00 96.31 103 ALA A O 1
ATOM 805 N N . LEU A 1 104 ? 14.183 -1.449 -7.015 1.00 96.56 104 LEU A N 1
ATOM 806 C CA . LEU A 1 104 ? 14.628 -0.644 -5.891 1.00 96.56 104 LEU A CA 1
ATOM 807 C C . LEU A 1 104 ? 16.078 -0.973 -5.562 1.00 96.56 104 LEU A C 1
ATOM 809 O O . LEU A 1 104 ? 16.681 -1.886 -6.119 1.00 96.56 104 LEU A O 1
ATOM 813 N N . THR A 1 105 ? 16.655 -0.174 -4.674 1.00 95.44 105 THR A N 1
ATOM 814 C CA . THR A 1 105 ? 18.011 -0.402 -4.183 1.00 95.44 105 THR A CA 1
ATOM 815 C C . THR A 1 105 ? 18.075 -1.663 -3.332 1.00 95.44 105 THR A C 1
ATOM 817 O O . THR A 1 105 ? 17.119 -1.993 -2.625 1.00 95.44 105 THR A O 1
ATOM 820 N N . ASP A 1 106 ? 19.234 -2.313 -3.324 1.00 94.25 106 ASP A N 1
ATOM 821 C CA . ASP A 1 106 ? 19.482 -3.464 -2.459 1.00 94.25 106 ASP A CA 1
ATOM 822 C C . ASP A 1 106 ? 19.166 -3.140 -0.990 1.00 94.25 106 ASP A C 1
ATOM 824 O O . ASP A 1 106 ? 19.431 -2.042 -0.495 1.00 94.25 106 ASP A O 1
ATOM 828 N N . GLY A 1 107 ? 18.553 -4.098 -0.293 1.00 95.00 107 GLY A N 1
ATOM 829 C CA . GLY A 1 107 ? 18.151 -3.944 1.108 1.00 95.00 107 GLY A CA 1
ATOM 830 C C . GLY A 1 107 ? 16.880 -3.117 1.339 1.00 95.00 107 GLY A C 1
ATOM 831 O O . GLY A 1 107 ? 16.445 -3.012 2.486 1.00 95.00 107 GLY A O 1
ATOM 832 N N . TYR A 1 108 ? 16.229 -2.591 0.291 1.00 97.06 108 TYR A N 1
ATOM 833 C CA . TYR A 1 108 ? 14.952 -1.879 0.436 1.00 97.06 108 TYR A CA 1
ATOM 834 C C . TYR A 1 108 ? 13.864 -2.668 1.192 1.00 97.06 108 TYR A C 1
ATOM 836 O O . TYR A 1 108 ? 13.175 -2.055 2.007 1.00 97.06 108 TYR A O 1
ATOM 844 N N . PRO A 1 109 ? 13.716 -4.001 1.019 1.00 95.75 109 PRO A N 1
ATOM 845 C CA . PRO A 1 109 ? 12.740 -4.772 1.791 1.00 95.75 109 PRO A CA 1
ATOM 846 C C . PRO A 1 109 ? 12.945 -4.670 3.304 1.00 95.75 109 PRO A C 1
ATOM 848 O O . PRO A 1 109 ? 11.970 -4.568 4.043 1.00 95.75 109 PRO A O 1
ATOM 851 N N . HIS A 1 110 ? 14.200 -4.654 3.769 1.00 96.44 110 HIS A N 1
ATOM 852 C CA . HIS A 1 110 ? 14.507 -4.497 5.192 1.00 96.44 110 HIS A CA 1
ATOM 853 C C . HIS A 1 110 ? 14.124 -3.101 5.678 1.00 96.44 110 HIS A C 1
ATOM 855 O O . HIS A 1 110 ? 13.426 -2.972 6.675 1.00 96.44 110 HIS A O 1
ATOM 861 N N . HIS A 1 111 ? 14.485 -2.064 4.918 1.00 95.94 111 HIS A N 1
ATOM 862 C CA . HIS A 1 111 ? 14.092 -0.696 5.245 1.00 95.94 111 HIS A CA 1
ATOM 863 C C . HIS A 1 111 ? 12.567 -0.534 5.324 1.00 95.94 111 HIS A C 1
ATOM 865 O O . HIS A 1 111 ? 12.054 0.061 6.269 1.00 95.94 111 HIS A O 1
ATOM 871 N N . LEU A 1 112 ? 11.831 -1.076 4.349 1.00 95.31 112 LEU A N 1
ATOM 872 C CA . LEU A 1 112 ? 10.372 -1.038 4.359 1.00 95.31 112 LEU A CA 1
ATOM 873 C C . LEU A 1 112 ? 9.806 -1.784 5.572 1.00 95.31 112 LEU A C 1
ATOM 875 O O . LEU A 1 112 ? 8.878 -1.293 6.209 1.00 95.31 112 LEU A O 1
ATOM 879 N N . HIS A 1 113 ? 10.373 -2.941 5.915 1.00 94.19 113 HIS A N 1
ATOM 880 C CA . HIS A 1 113 ? 9.973 -3.687 7.102 1.00 94.19 113 HIS A CA 1
ATOM 881 C C . HIS A 1 113 ? 10.170 -2.869 8.388 1.00 94.19 113 HIS A C 1
ATOM 883 O O . HIS A 1 113 ? 9.251 -2.797 9.201 1.00 94.19 113 HIS A O 1
ATOM 889 N N . ASP A 1 114 ? 11.305 -2.182 8.534 1.00 95.00 114 ASP A N 1
ATOM 890 C CA . ASP A 1 114 ? 11.579 -1.317 9.688 1.00 95.00 114 ASP A CA 1
ATOM 891 C C . ASP A 1 114 ? 10.574 -0.158 9.791 1.00 95.00 114 ASP A C 1
ATOM 893 O O . ASP A 1 114 ? 10.078 0.143 10.878 1.00 95.00 114 ASP A O 1
ATOM 897 N N . VAL A 1 115 ? 10.220 0.462 8.658 1.00 92.94 115 VAL A N 1
ATOM 898 C CA . VAL A 1 115 ? 9.201 1.525 8.602 1.00 92.94 115 VAL A CA 1
ATOM 899 C C . VAL A 1 115 ? 7.831 1.005 9.042 1.00 92.94 115 VAL A C 1
ATOM 901 O O . VAL A 1 115 ? 7.152 1.653 9.838 1.00 92.94 115 VAL A O 1
ATOM 904 N N . LEU A 1 116 ? 7.419 -0.168 8.554 1.00 91.94 116 LEU A N 1
ATOM 905 C CA . LEU A 1 116 ? 6.132 -0.760 8.924 1.00 91.94 116 LEU A CA 1
ATOM 906 C C . LEU A 1 116 ? 6.097 -1.150 10.406 1.00 91.94 116 LEU A C 1
ATOM 908 O O . LEU A 1 116 ? 5.101 -0.878 11.072 1.00 91.94 116 LEU A O 1
ATOM 912 N N . ASN A 1 117 ? 7.191 -1.699 10.940 1.00 91.50 117 ASN A N 1
ATOM 913 C CA . ASN A 1 117 ? 7.308 -2.018 12.363 1.00 91.50 117 ASN A CA 1
ATOM 914 C C . ASN A 1 117 ? 7.197 -0.763 13.239 1.00 91.50 117 ASN A C 1
ATOM 916 O O . ASN A 1 117 ? 6.563 -0.807 14.289 1.00 91.50 117 ASN A O 1
ATOM 920 N N . ALA A 1 118 ? 7.768 0.365 12.808 1.00 89.94 118 ALA A N 1
ATOM 921 C CA . ALA A 1 118 ? 7.643 1.626 13.535 1.00 89.94 118 ALA A CA 1
ATOM 922 C C . ALA A 1 118 ? 6.187 2.126 13.597 1.00 89.94 118 ALA A C 1
ATOM 924 O O . ALA A 1 118 ? 5.771 2.653 14.625 1.00 89.94 118 ALA A O 1
ATOM 925 N N . HIS A 1 119 ? 5.395 1.927 12.537 1.00 84.44 119 HIS A N 1
ATOM 926 C CA . HIS A 1 119 ? 3.967 2.271 12.537 1.00 84.44 119 HIS A CA 1
ATOM 927 C C . HIS A 1 119 ? 3.124 1.382 13.461 1.00 84.44 119 HIS A C 1
ATOM 929 O O . HIS A 1 119 ? 2.074 1.820 13.913 1.00 84.44 119 HIS A O 1
ATOM 935 N N . GLU A 1 120 ? 3.554 0.147 13.732 1.00 82.38 120 GLU A N 1
ATOM 936 C CA . GLU A 1 120 ? 2.853 -0.760 14.654 1.00 82.38 120 GLU A CA 1
ATOM 937 C C . GLU A 1 120 ? 3.192 -0.507 16.135 1.00 82.38 120 GLU A C 1
ATOM 939 O O . GLU A 1 120 ? 2.488 -1.004 17.010 1.00 82.38 120 GLU A O 1
ATOM 944 N N . GLN A 1 121 ? 4.266 0.236 16.425 1.00 78.12 121 GLN A N 1
ATOM 945 C CA . GLN A 1 121 ? 4.751 0.506 17.788 1.00 78.12 121 GLN A CA 1
ATOM 946 C C . GLN A 1 121 ? 4.266 1.840 18.384 1.00 78.12 121 GLN A C 1
ATOM 948 O O . GLN A 1 121 ? 4.540 2.097 19.558 1.00 78.12 121 GLN A O 1
ATOM 953 N N . GLY A 1 122 ? 3.610 2.691 17.588 1.00 58.47 122 GLY A N 1
ATOM 954 C CA . GLY A 1 122 ? 3.018 3.961 18.032 1.00 58.47 122 GLY A CA 1
ATOM 955 C C . GLY A 1 122 ? 1.594 3.791 18.536 1.00 58.47 122 GLY A C 1
ATOM 956 O O . GLY A 1 122 ? 1.256 4.478 19.525 1.00 58.47 122 GLY A O 1
#

Sequence (122 aa):
MTNDQADDRILPRESSHERTVRHCLAELLSLDALYRMILDIPGVIMEFGLHRGRHLAALTALRGVHEPCNPHRRIIGFDTFTGFPDVTDIDTTSPSAAAGRFALTDGYPHHLHDVLNAHEQG

Organism: NCBI:txid907463

Foldseek 3Di:
DDDPPDPPPPDDPDDPVNVVVVVLVVVLVVLLVVVVVCLVPDDEAEEEDQLLNSSVQSVLLSCCVRPVPDPRHYYYYDDPLQAACQADPVRVPDPQRGHSRSHDDPPSVVVSVVSSVVSVVD

Radius of gyration: 20.13 Å; chains: 1; bounding box: 37×58×50 Å

pLDDT: mean 88.72, std 15.19, range [35.31, 98.69]

InterPro domains:
  IPR029063 S-adenosyl-L-methionine-dependent methyltransferase superfamily [G3DSA:3.40.50.150] (2-122)

Secondary structure (DSSP, 8-state):
---------SS----HHHHHHHHHHHHHHHHHHHHHHTTTS-S-EEEE--TT-HHHHHHHHHHHHH-TT-TT--EEEE--SSS-S---GGGTTSTT--TTTT---TTHHHHHHHHHHHHH--